Protein AF-A0A969VY84-F1 (afdb_monomer)

Mean predicted aligned error: 4.25 Å

Structure (mmCIF, N/CA/C/O backbone):
data_AF-A0A969VY84-F1
#
_entry.id   AF-A0A969VY84-F1
#
loop_
_atom_site.group_PDB
_atom_site.id
_atom_site.type_symbol
_atom_site.label_atom_id
_atom_site.label_alt_id
_atom_site.label_comp_id
_atom_site.label_asym_id
_atom_site.label_entity_id
_atom_site.label_seq_id
_atom_site.pdbx_PDB_ins_code
_atom_site.Cartn_x
_atom_site.Cartn_y
_atom_site.Cartn_z
_atom_site.occupancy
_atom_site.B_iso_or_equiv
_atom_site.auth_seq_id
_atom_site.auth_comp_id
_atom_site.auth_asym_id
_atom_site.auth_atom_id
_atom_site.pdbx_PDB_model_num
ATOM 1 N N . VAL A 1 1 ? 2.461 -1.387 -8.994 1.00 87.69 1 VAL A N 1
ATOM 2 C CA . VAL A 1 1 ? 1.710 -2.667 -8.906 1.00 87.69 1 VAL A CA 1
ATOM 3 C C . VAL A 1 1 ? 2.002 -3.315 -7.568 1.00 87.69 1 VAL A C 1
ATOM 5 O O . VAL A 1 1 ? 3.091 -3.094 -7.048 1.00 87.69 1 VAL A O 1
ATOM 8 N N . ILE A 1 2 ? 1.058 -4.067 -7.016 1.00 85.94 2 ILE A N 1
ATOM 9 C CA . ILE A 1 2 ? 1.175 -4.748 -5.722 1.00 85.94 2 ILE A CA 1
ATOM 10 C C . ILE A 1 2 ? 0.734 -6.205 -5.867 1.00 85.94 2 ILE A C 1
ATOM 12 O O . ILE A 1 2 ? -0.109 -6.522 -6.707 1.00 85.94 2 ILE A O 1
ATOM 16 N N . VAL A 1 3 ? 1.309 -7.094 -5.064 1.00 83.56 3 VAL A N 1
ATOM 17 C CA . VAL A 1 3 ? 0.823 -8.470 -4.915 1.00 83.56 3 VAL A CA 1
ATOM 18 C C . VAL A 1 3 ? -0.030 -8.526 -3.652 1.00 83.56 3 VAL A C 1
ATOM 20 O O . VAL A 1 3 ? 0.311 -7.888 -2.664 1.00 83.56 3 VAL A O 1
ATOM 23 N N . ALA A 1 4 ? -1.131 -9.280 -3.631 1.00 79.06 4 ALA A N 1
ATOM 24 C CA . ALA A 1 4 ? -2.038 -9.292 -2.470 1.00 79.06 4 ALA A CA 1
ATOM 25 C C . ALA A 1 4 ? -1.342 -9.598 -1.120 1.00 79.06 4 ALA A C 1
ATOM 27 O O . ALA A 1 4 ? -1.768 -9.098 -0.084 1.00 79.06 4 ALA A O 1
ATOM 28 N N . ASN A 1 5 ? -0.257 -10.379 -1.140 1.00 84.75 5 ASN A N 1
ATOM 29 C CA . ASN A 1 5 ? 0.541 -10.725 0.041 1.00 84.75 5 ASN A CA 1
ATOM 30 C C . ASN A 1 5 ? 1.418 -9.574 0.577 1.00 84.75 5 ASN A C 1
ATOM 32 O O . ASN A 1 5 ? 1.874 -9.643 1.715 1.00 84.75 5 ASN A O 1
ATOM 36 N N . ASP A 1 6 ? 1.647 -8.539 -0.230 1.00 90.62 6 ASP A N 1
ATOM 37 C CA . ASP A 1 6 ? 2.397 -7.331 0.131 1.00 90.62 6 ASP A CA 1
ATOM 38 C C . ASP A 1 6 ? 1.514 -6.294 0.867 1.00 90.62 6 ASP A C 1
ATOM 40 O O . ASP A 1 6 ? 1.969 -5.190 1.168 1.00 90.62 6 ASP A O 1
ATOM 44 N N . ILE A 1 7 ? 0.251 -6.631 1.162 1.00 92.56 7 ILE A N 1
ATOM 45 C CA . ILE A 1 7 ? -0.672 -5.819 1.966 1.00 92.56 7 ILE A CA 1
ATOM 46 C C . ILE A 1 7 ? -0.805 -6.456 3.346 1.00 92.56 7 ILE A C 1
ATOM 48 O O . ILE A 1 7 ? -1.250 -7.599 3.475 1.00 92.56 7 ILE A O 1
ATOM 52 N N . LYS A 1 8 ? -0.474 -5.707 4.398 1.00 93.75 8 LYS A N 1
ATOM 53 C CA . LYS A 1 8 ? -0.563 -6.190 5.776 1.00 93.75 8 LYS A CA 1
ATOM 54 C C . LYS A 1 8 ? -1.159 -5.138 6.695 1.00 93.75 8 LYS A C 1
ATOM 56 O O . LYS A 1 8 ? -0.596 -4.067 6.877 1.00 93.75 8 LYS A O 1
ATOM 61 N N . PHE A 1 9 ? -2.284 -5.483 7.312 1.00 95.62 9 PHE A N 1
ATOM 62 C CA . PHE A 1 9 ? -2.845 -4.720 8.420 1.00 95.62 9 PHE A CA 1
ATOM 63 C C . PHE A 1 9 ? -2.359 -5.316 9.745 1.00 95.62 9 PHE A C 1
ATOM 65 O O . PHE A 1 9 ? -2.427 -6.531 9.947 1.00 95.62 9 PHE A O 1
ATOM 72 N N . LEU A 1 10 ? -1.853 -4.463 10.631 1.00 96.50 10 LEU A N 1
ATOM 73 C CA . LEU A 1 10 ? -1.313 -4.787 11.946 1.00 96.50 10 LEU A CA 1
ATOM 74 C C . LEU A 1 10 ? -2.196 -4.126 13.019 1.00 96.50 10 LEU A C 1
ATOM 76 O O . LEU A 1 10 ? -1.921 -2.994 13.415 1.00 96.50 10 LEU A O 1
ATOM 80 N N . PRO A 1 11 ? -3.244 -4.808 13.526 1.00 95.31 11 PRO A N 1
ATOM 81 C CA . PRO A 1 11 ? -4.209 -4.195 14.443 1.00 95.31 11 PRO A CA 1
ATOM 82 C C . PRO A 1 11 ? -3.587 -3.726 15.761 1.00 95.31 11 PRO A C 1
ATOM 84 O O . PRO A 1 11 ? -3.983 -2.698 16.295 1.00 95.31 11 PRO A O 1
ATOM 87 N N . LYS A 1 12 ? -2.581 -4.456 16.267 1.00 96.75 12 LYS A N 1
ATOM 88 C CA . LYS A 1 12 ? -1.896 -4.123 17.527 1.00 96.75 12 LYS A CA 1
ATOM 89 C C . LYS A 1 12 ? -1.187 -2.770 17.474 1.00 96.75 12 LYS A C 1
ATOM 91 O O . LYS A 1 12 ? -1.179 -2.059 18.466 1.00 96.75 12 LYS A O 1
ATOM 96 N N . THR A 1 13 ? -0.603 -2.430 16.327 1.00 97.44 13 THR A N 1
ATOM 97 C CA . THR A 1 13 ? 0.101 -1.159 16.112 1.00 97.44 13 THR A CA 1
ATOM 98 C C . THR A 1 13 ? -0.735 -0.161 15.315 1.00 97.44 13 THR A C 1
ATOM 100 O O . THR A 1 13 ? -0.229 0.902 14.994 1.00 97.44 13 THR A O 1
ATOM 103 N N . LYS A 1 14 ? -1.980 -0.509 14.950 1.00 97.56 14 LYS A N 1
ATOM 104 C CA . LYS A 1 14 ? -2.871 0.287 14.089 1.00 97.56 14 LYS A CA 1
ATOM 105 C C . LYS A 1 14 ? -2.224 0.742 12.768 1.00 97.56 14 LYS A C 1
ATOM 107 O O . LYS A 1 14 ? -2.514 1.825 12.276 1.00 97.56 14 LYS A O 1
ATOM 112 N N . LYS A 1 15 ? -1.372 -0.103 12.171 1.00 98.00 15 LYS A N 1
ATOM 113 C CA . LYS A 1 15 ? -0.684 0.205 10.903 1.00 98.00 15 LYS A CA 1
ATOM 114 C C . LYS A 1 15 ? -1.233 -0.616 9.749 1.00 98.00 15 LYS A C 1
ATOM 116 O O . LYS A 1 15 ? -1.379 -1.834 9.873 1.00 98.00 15 LYS A O 1
ATOM 121 N N . LEU A 1 16 ? -1.459 0.013 8.605 1.00 97.75 16 LEU A N 1
ATOM 122 C CA . LEU A 1 16 ? -1.603 -0.677 7.326 1.00 97.75 16 LEU A CA 1
ATOM 123 C C . LEU A 1 16 ? -0.350 -0.431 6.491 1.00 97.75 16 LEU A C 1
ATOM 125 O O . LEU A 1 16 ? 0.006 0.709 6.236 1.00 97.75 16 LEU A O 1
ATOM 129 N N . ILE A 1 17 ? 0.273 -1.504 6.019 1.00 97.38 17 ILE A N 1
ATOM 130 C CA . ILE A 1 17 ? 1.463 -1.458 5.173 1.00 97.38 17 ILE A CA 1
ATOM 131 C C . ILE A 1 17 ? 1.097 -2.049 3.815 1.00 97.38 17 ILE A C 1
ATOM 133 O O . ILE A 1 17 ? 0.599 -3.175 3.740 1.00 97.38 17 ILE A O 1
ATOM 137 N N . CYS A 1 18 ? 1.351 -1.303 2.746 1.00 96.38 18 CYS A N 1
ATOM 138 C CA . CYS A 1 18 ? 1.204 -1.754 1.368 1.00 96.38 18 CYS A CA 1
ATOM 139 C C . CYS A 1 18 ? 2.551 -1.617 0.657 1.00 96.38 18 CYS A C 1
ATOM 141 O O . CYS A 1 18 ? 3.066 -0.508 0.527 1.00 96.38 18 CYS A O 1
ATOM 143 N N . VAL A 1 19 ? 3.119 -2.724 0.179 1.00 95.94 19 VAL A N 1
ATOM 144 C CA . VAL A 1 19 ? 4.400 -2.700 -0.534 1.00 95.94 19 VAL A CA 1
ATOM 145 C C . VAL A 1 19 ? 4.193 -2.801 -2.042 1.00 95.94 19 VAL A C 1
ATOM 147 O O . VAL A 1 19 ? 3.605 -3.747 -2.558 1.00 95.94 19 VAL A O 1
ATOM 150 N N . PHE A 1 20 ? 4.714 -1.827 -2.775 1.00 95.19 20 PHE A N 1
ATOM 151 C CA . PHE A 1 20 ? 4.548 -1.689 -4.213 1.00 95.19 20 PHE A CA 1
ATOM 152 C C . PHE A 1 20 ? 5.848 -1.965 -4.949 1.00 95.19 20 PHE A C 1
ATOM 154 O O . PHE A 1 20 ? 6.931 -1.608 -4.504 1.00 95.19 20 PHE A O 1
ATOM 161 N N . ASN A 1 21 ? 5.712 -2.491 -6.161 1.00 94.62 21 ASN A N 1
ATOM 162 C CA . ASN A 1 21 ? 6.691 -2.306 -7.223 1.00 94.62 21 ASN A CA 1
ATOM 163 C C . ASN A 1 21 ? 6.302 -1.019 -7.967 1.00 94.62 21 ASN A C 1
ATOM 165 O O . ASN A 1 21 ? 5.506 -1.059 -8.927 1.00 94.62 21 ASN A O 1
ATOM 169 N N . ARG A 1 22 ? 6.770 0.128 -7.463 1.00 95.06 22 ARG A N 1
ATOM 170 C CA . ARG A 1 22 ? 6.473 1.463 -7.995 1.00 95.06 22 ARG A CA 1
ATOM 171 C C . ARG A 1 22 ? 7.232 1.666 -9.297 1.00 95.06 22 ARG A C 1
ATOM 173 O O . ARG A 1 22 ? 8.387 1.279 -9.416 1.00 95.06 22 ARG A O 1
ATOM 180 N N . PHE A 1 23 ? 6.552 2.210 -10.299 1.00 94.62 23 PHE A N 1
ATOM 181 C CA . PHE A 1 23 ? 7.197 2.620 -11.541 1.00 94.62 23 PHE A CA 1
ATOM 182 C C . PHE A 1 23 ? 7.790 4.015 -11.350 1.00 94.62 23 PHE A C 1
ATOM 184 O O . PHE A 1 23 ? 7.104 4.888 -10.818 1.00 94.62 23 PHE A O 1
ATOM 191 N N . MET A 1 24 ? 9.037 4.207 -11.772 1.00 94.75 24 MET A N 1
ATOM 192 C CA . MET A 1 24 ? 9.742 5.482 -11.638 1.00 94.75 24 MET A CA 1
ATOM 193 C C . MET A 1 24 ? 9.410 6.397 -12.822 1.00 94.75 24 MET A C 1
ATOM 195 O O . MET A 1 24 ? 10.189 6.508 -13.772 1.00 94.75 24 MET A O 1
ATOM 199 N N . TRP A 1 25 ? 8.228 7.018 -12.789 1.00 92.38 25 TRP A N 1
ATOM 200 C CA . TRP A 1 25 ? 7.800 7.991 -13.804 1.00 92.38 25 TRP A CA 1
ATOM 201 C C . TRP A 1 25 ? 8.792 9.147 -13.916 1.00 92.38 25 TRP A C 1
ATOM 203 O O . TRP A 1 25 ? 9.181 9.523 -15.017 1.00 92.38 25 TRP A O 1
ATOM 213 N N . GLU A 1 26 ? 9.316 9.583 -12.774 1.00 92.12 26 GLU A N 1
ATOM 214 C CA . GLU A 1 26 ? 10.308 10.643 -12.651 1.00 92.12 26 GLU A CA 1
ATOM 215 C C . GLU A 1 26 ? 11.650 10.345 -13.347 1.00 92.12 26 GLU A C 1
ATOM 217 O O . GLU A 1 26 ? 12.407 11.271 -13.629 1.00 92.12 26 GLU A O 1
ATOM 222 N N . ASP A 1 27 ? 11.983 9.074 -13.614 1.00 91.94 27 ASP A N 1
ATOM 223 C CA . ASP A 1 27 ? 13.162 8.699 -14.416 1.00 91.94 27 ASP A CA 1
ATOM 224 C C . ASP A 1 27 ? 12.782 8.470 -15.885 1.00 91.94 27 ASP A C 1
ATOM 2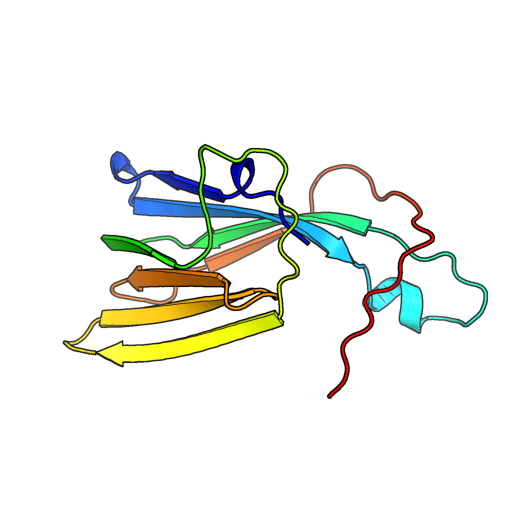26 O O . ASP A 1 27 ? 13.515 8.878 -16.785 1.00 91.94 27 ASP A O 1
ATOM 230 N N . ALA A 1 28 ? 11.619 7.861 -16.135 1.00 90.94 28 ALA A N 1
ATOM 231 C CA . ALA A 1 28 ? 11.133 7.561 -17.482 1.00 90.94 28 ALA A CA 1
ATOM 232 C C . ALA A 1 28 ? 10.805 8.821 -18.304 1.00 90.94 28 ALA A C 1
ATOM 234 O O . ALA A 1 28 ? 10.955 8.818 -19.524 1.00 90.94 28 ALA A O 1
ATOM 235 N N . GLU A 1 29 ? 10.370 9.900 -17.656 1.00 90.06 29 GLU A N 1
ATOM 236 C CA . GLU A 1 29 ? 10.005 11.162 -18.315 1.00 90.06 29 GLU A CA 1
ATOM 237 C C . GLU A 1 29 ? 11.216 12.055 -18.629 1.00 90.06 29 GLU A C 1
ATOM 239 O O . GLU A 1 29 ? 11.096 13.006 -19.396 1.00 90.06 29 GLU A O 1
ATOM 244 N N . LYS A 1 30 ? 12.413 11.720 -18.123 1.00 88.75 30 LYS A N 1
ATOM 245 C CA . LYS A 1 30 ? 13.648 12.490 -18.369 1.00 88.75 30 LYS A CA 1
ATOM 246 C C . LYS A 1 30 ? 14.246 12.302 -19.766 1.00 88.75 30 LYS A C 1
ATOM 248 O O . LYS A 1 30 ? 15.200 12.996 -20.107 1.00 88.75 30 LYS A O 1
ATOM 253 N N . GLY A 1 31 ? 13.757 11.360 -20.570 1.00 84.19 31 GLY A N 1
ATOM 254 C CA . GLY A 1 31 ? 14.227 11.202 -21.944 1.00 84.19 31 GLY A CA 1
ATOM 255 C C . GLY A 1 31 ? 13.823 9.886 -22.597 1.00 84.19 31 GLY A C 1
ATOM 256 O O . GLY A 1 31 ? 13.705 8.853 -21.947 1.00 84.19 31 GLY A O 1
ATOM 257 N N . ILE A 1 32 ? 13.676 9.923 -23.920 1.00 76.31 32 ILE A N 1
ATOM 258 C CA . ILE A 1 32 ? 13.095 8.839 -24.731 1.00 76.31 32 ILE A CA 1
ATOM 259 C C . ILE A 1 32 ? 13.986 7.581 -24.752 1.00 76.31 32 ILE A C 1
ATOM 261 O O . ILE A 1 32 ? 13.487 6.468 -24.876 1.00 76.31 32 ILE A O 1
ATOM 265 N N . PHE A 1 33 ? 15.302 7.738 -24.570 1.00 81.50 33 PHE A N 1
ATOM 266 C CA . PHE A 1 33 ? 16.268 6.630 -24.542 1.00 81.50 33 PHE A CA 1
ATOM 267 C C . PHE A 1 33 ? 16.478 6.020 -23.146 1.00 81.50 33 PHE A C 1
ATOM 269 O O . PHE A 1 33 ? 17.305 5.121 -22.978 1.00 81.50 33 PHE A O 1
ATOM 276 N N . ARG A 1 34 ? 15.771 6.505 -22.117 1.00 86.12 34 ARG A N 1
ATOM 277 C CA . ARG A 1 34 ? 15.875 5.953 -20.762 1.00 86.12 34 ARG A CA 1
ATOM 278 C C . ARG A 1 34 ? 15.142 4.620 -20.695 1.00 86.12 34 ARG A C 1
ATOM 280 O O . ARG A 1 34 ? 13.979 4.500 -21.069 1.00 86.12 34 ARG A O 1
ATOM 287 N N . LYS A 1 35 ? 15.819 3.609 -20.155 1.00 91.06 35 LYS A N 1
ATOM 288 C CA . LYS A 1 35 ? 15.168 2.349 -19.806 1.00 91.06 35 LYS A CA 1
ATOM 289 C C . LYS A 1 35 ? 14.244 2.567 -18.612 1.00 91.06 35 LYS A C 1
ATOM 291 O O . LYS A 1 35 ? 14.640 3.189 -17.629 1.00 91.06 35 LYS A O 1
ATOM 296 N N . ASN A 1 36 ? 13.033 2.020 -18.686 1.00 94.81 36 ASN A N 1
ATOM 297 C CA . ASN A 1 36 ? 12.078 2.117 -17.591 1.00 94.81 36 ASN A CA 1
ATOM 298 C C . ASN A 1 36 ? 12.579 1.355 -16.362 1.00 94.81 36 ASN A C 1
ATOM 300 O O . ASN A 1 36 ? 13.139 0.262 -16.486 1.00 94.81 36 ASN A O 1
ATOM 304 N N . LYS A 1 37 ? 12.301 1.894 -15.174 1.00 95.94 37 LYS A N 1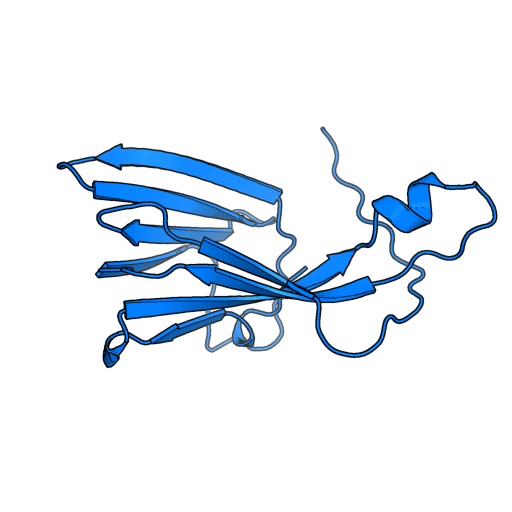
ATOM 305 C CA . LYS A 1 37 ? 12.705 1.292 -13.904 1.00 95.94 37 LYS A CA 1
ATOM 306 C C . LYS A 1 37 ? 11.549 1.159 -12.931 1.00 95.94 37 LYS A C 1
ATOM 308 O O . LYS A 1 37 ? 10.548 1.879 -12.995 1.00 95.94 37 LYS A O 1
ATOM 313 N N . ARG A 1 38 ? 11.718 0.226 -12.002 1.00 96.25 38 ARG A N 1
ATOM 314 C CA . ARG A 1 38 ? 10.890 0.090 -10.811 1.00 96.25 38 ARG A CA 1
ATOM 315 C C . ARG A 1 38 ? 11.751 0.091 -9.559 1.00 96.25 38 ARG A C 1
ATOM 317 O O . ARG A 1 38 ? 12.934 -0.242 -9.609 1.00 96.25 38 ARG A O 1
ATOM 324 N N . ILE A 1 39 ? 11.121 0.454 -8.453 1.00 97.50 39 ILE A N 1
ATOM 325 C CA . ILE A 1 39 ? 11.676 0.402 -7.104 1.00 97.50 39 ILE A CA 1
ATOM 326 C C . ILE A 1 39 ? 10.629 -0.197 -6.160 1.00 97.50 39 ILE A C 1
ATOM 328 O O . ILE A 1 39 ? 9.427 -0.161 -6.455 1.00 97.50 39 ILE A O 1
ATOM 332 N N . ARG A 1 40 ? 11.072 -0.818 -5.061 1.00 96.94 40 ARG A N 1
ATOM 333 C CA . ARG A 1 40 ? 10.155 -1.235 -3.998 1.00 96.94 40 ARG A CA 1
ATOM 334 C C . ARG A 1 40 ? 9.825 -0.004 -3.162 1.00 96.94 40 ARG A C 1
ATOM 336 O O . ARG A 1 40 ? 10.735 0.713 -2.768 1.00 96.94 40 ARG A O 1
ATOM 343 N N . SER A 1 41 ? 8.546 0.212 -2.887 1.00 97.44 41 SER A N 1
ATOM 344 C CA . SER A 1 41 ? 8.090 1.335 -2.062 1.00 97.44 41 SER A CA 1
ATOM 345 C C . SER A 1 41 ? 7.062 0.857 -1.051 1.00 97.44 41 SER A C 1
ATOM 347 O O . SER A 1 41 ? 6.199 0.053 -1.403 1.00 97.44 41 SER A O 1
ATOM 349 N N . ALA A 1 42 ? 7.119 1.335 0.185 1.00 97.50 42 ALA A N 1
ATOM 350 C CA . ALA A 1 42 ? 6.119 1.057 1.209 1.00 97.50 42 ALA A CA 1
ATOM 351 C C . ALA A 1 42 ? 5.240 2.292 1.414 1.00 97.50 42 ALA A C 1
ATOM 353 O O . ALA A 1 42 ? 5.751 3.333 1.805 1.00 97.50 42 ALA A O 1
ATOM 354 N N . LEU A 1 43 ? 3.934 2.163 1.160 1.00 97.56 43 LEU A N 1
ATOM 355 C CA . LEU A 1 43 ? 2.933 3.111 1.654 1.00 97.56 43 LEU A CA 1
ATOM 356 C C . LEU A 1 43 ? 2.443 2.595 3.001 1.00 97.56 43 LEU A C 1
ATOM 358 O O . LEU A 1 43 ? 1.890 1.489 3.078 1.00 97.56 43 LEU A O 1
ATOM 362 N N . VAL A 1 44 ? 2.648 3.381 4.044 1.00 98.12 44 VAL A N 1
ATOM 363 C CA . VAL A 1 44 ? 2.209 3.064 5.398 1.00 98.12 44 VAL A CA 1
ATOM 364 C C . VAL A 1 44 ? 1.134 4.059 5.791 1.00 98.12 44 VAL A C 1
ATOM 366 O O . VAL A 1 44 ? 1.307 5.251 5.580 1.00 98.12 44 VAL A O 1
ATOM 369 N N . PHE A 1 45 ? 0.029 3.559 6.334 1.00 98.31 45 PHE A N 1
ATOM 370 C CA . PHE A 1 45 ? -0.966 4.366 7.030 1.00 98.31 45 PHE A CA 1
ATOM 371 C C . PHE A 1 45 ? -0.898 4.043 8.516 1.00 98.31 45 PHE A C 1
ATOM 373 O O . PHE A 1 45 ? -0.948 2.864 8.896 1.00 98.31 45 PHE A O 1
ATOM 380 N N . ASP A 1 46 ? -0.814 5.087 9.324 1.00 98.00 46 ASP A N 1
ATOM 381 C CA . ASP A 1 46 ? -0.853 5.040 10.778 1.00 98.00 46 ASP A CA 1
ATOM 382 C C . ASP A 1 46 ? -2.273 5.323 11.294 1.00 98.00 46 ASP A C 1
ATOM 384 O O . ASP A 1 46 ? -3.173 5.695 10.539 1.00 98.00 46 ASP A O 1
ATOM 388 N N . ASN A 1 47 ? -2.511 5.036 12.577 1.00 96.88 47 ASN A N 1
ATOM 389 C CA . ASN A 1 47 ? -3.798 5.265 13.252 1.00 96.88 47 ASN A CA 1
ATOM 390 C C . ASN A 1 47 ? -5.023 4.640 12.545 1.00 96.88 47 ASN A C 1
ATOM 392 O O . ASN A 1 47 ? -6.161 5.103 12.659 1.00 96.88 47 ASN A O 1
ATOM 396 N N . VAL A 1 48 ? -4.808 3.508 11.867 1.00 98.00 48 VAL A N 1
ATOM 397 C CA . VAL A 1 48 ? -5.843 2.754 11.155 1.00 98.00 48 VAL A CA 1
ATOM 398 C C . VAL A 1 48 ? -6.680 1.940 12.137 1.00 98.00 48 VAL A C 1
ATOM 400 O O . VAL A 1 48 ? -6.197 1.003 12.780 1.00 98.00 48 VAL A O 1
ATOM 403 N N . SER A 1 49 ? -7.975 2.241 12.199 1.00 96.69 49 SER A N 1
ATOM 404 C CA . SER A 1 49 ? -8.936 1.536 13.051 1.00 96.69 49 SER A CA 1
ATOM 405 C C . SER A 1 49 ? -9.500 0.284 12.382 1.00 96.69 49 SER A C 1
ATOM 407 O O . SER A 1 49 ? -9.788 -0.711 13.053 1.00 96.69 49 SER A O 1
ATOM 409 N N . LYS A 1 50 ? -9.659 0.295 11.052 1.00 96.88 50 LYS A N 1
ATOM 410 C CA . LYS A 1 50 ? -10.252 -0.827 10.316 1.00 96.88 50 LYS A CA 1
ATOM 411 C C . LYS A 1 50 ? -9.783 -0.888 8.872 1.00 96.88 50 LYS A C 1
ATOM 413 O O . LYS A 1 50 ? -9.656 0.130 8.205 1.00 96.88 50 LYS A O 1
ATOM 418 N N . VAL A 1 51 ? -9.639 -2.108 8.358 1.00 96.81 51 VAL A N 1
ATOM 419 C CA . VAL A 1 51 ? -9.392 -2.365 6.936 1.00 96.81 51 VAL A CA 1
ATOM 420 C C . VAL A 1 51 ? -10.425 -3.357 6.412 1.00 96.81 51 VAL A C 1
ATOM 422 O O . VAL A 1 51 ? -10.688 -4.388 7.034 1.00 96.81 51 VAL A O 1
ATOM 425 N N . LYS A 1 52 ? -11.024 -3.053 5.263 1.00 95.56 52 LYS A N 1
ATOM 426 C CA . LYS A 1 52 ? -11.905 -3.951 4.507 1.00 95.56 52 LYS A CA 1
ATOM 427 C C . LYS A 1 52 ? -11.386 -4.078 3.083 1.00 95.56 52 LYS A C 1
ATOM 429 O O . LYS A 1 52 ? -10.855 -3.124 2.529 1.00 95.56 52 LYS A O 1
ATOM 434 N N . SER A 1 53 ? -11.581 -5.238 2.469 1.00 93.88 53 SER A N 1
ATOM 435 C CA . SER A 1 53 ? -11.213 -5.462 1.072 1.00 93.88 53 SER A CA 1
ATOM 436 C C . SER A 1 53 ? -12.399 -5.958 0.251 1.00 93.88 53 SER A C 1
ATOM 438 O O . SER A 1 53 ? -13.256 -6.688 0.745 1.00 93.88 53 SER A O 1
ATOM 440 N N . LYS A 1 54 ? -12.430 -5.564 -1.022 1.00 93.56 54 LYS A N 1
ATOM 441 C CA . LYS A 1 54 ? -13.309 -6.093 -2.070 1.00 93.56 54 LYS A CA 1
ATOM 442 C C . LYS A 1 54 ? -12.429 -6.507 -3.245 1.00 93.56 54 LYS A C 1
ATOM 444 O O . LYS A 1 54 ? -11.532 -5.763 -3.621 1.00 93.56 54 LYS A O 1
ATOM 449 N N . GLY A 1 55 ? -12.640 -7.698 -3.804 1.00 88.38 55 GLY A N 1
ATOM 450 C CA . GLY A 1 55 ? -11.872 -8.183 -4.963 1.00 88.38 55 GLY A CA 1
ATOM 451 C C . GLY A 1 55 ? -10.406 -8.561 -4.679 1.00 88.38 55 GLY A C 1
ATOM 452 O O . GLY A 1 55 ? -9.710 -9.039 -5.581 1.00 88.38 55 GLY A O 1
ATOM 453 N N . ILE A 1 56 ? -9.942 -8.413 -3.433 1.00 86.06 56 ILE A N 1
ATOM 454 C CA . ILE A 1 56 ? -8.600 -8.788 -2.974 1.00 86.06 56 ILE A CA 1
ATOM 455 C C . ILE A 1 56 ? -8.750 -9.995 -2.051 1.00 86.06 56 ILE A C 1
ATOM 457 O O . ILE A 1 56 ? -9.393 -9.909 -1.010 1.00 86.06 56 ILE A O 1
ATOM 461 N N . ASN A 1 57 ? -8.172 -11.132 -2.437 1.00 78.50 57 ASN A N 1
ATOM 462 C CA . ASN A 1 57 ? -8.143 -12.323 -1.595 1.00 78.50 57 ASN A CA 1
ATOM 463 C C . ASN A 1 57 ? -6.704 -12.554 -1.107 1.00 78.50 57 ASN A C 1
ATOM 465 O O . ASN A 1 57 ? -5.881 -12.999 -1.910 1.00 78.50 57 ASN A O 1
ATOM 469 N N . PRO A 1 58 ? -6.402 -12.328 0.185 1.00 68.44 58 PRO A N 1
ATOM 470 C CA . PRO A 1 58 ? -5.064 -12.545 0.742 1.00 68.44 58 PRO A CA 1
ATOM 471 C C . PRO A 1 58 ? -4.567 -13.992 0.608 1.00 68.44 58 PRO A C 1
ATOM 473 O O . PRO A 1 58 ? -3.367 -14.239 0.585 1.00 68.44 58 PRO A O 1
ATOM 476 N N . LYS A 1 59 ? -5.473 -14.974 0.479 1.00 73.38 59 LYS A N 1
ATOM 477 C CA . LYS A 1 59 ? -5.109 -16.385 0.262 1.00 73.38 59 LYS A CA 1
ATOM 478 C C . LYS A 1 59 ? -4.674 -16.665 -1.183 1.00 73.38 59 LYS A C 1
ATOM 480 O O . LYS A 1 59 ? -3.959 -17.635 -1.421 1.00 73.38 59 LYS A O 1
ATOM 485 N N . LYS A 1 60 ? -5.065 -15.827 -2.153 1.00 70.88 60 LYS A N 1
ATOM 486 C CA . LYS A 1 60 ? -4.641 -15.927 -3.562 1.00 70.88 60 LYS A CA 1
ATOM 487 C C . LYS A 1 60 ? -3.374 -15.099 -3.782 1.00 70.88 60 LYS A C 1
ATOM 489 O O . LYS A 1 60 ? -3.413 -13.997 -4.325 1.00 70.88 60 LYS A O 1
ATOM 494 N N . LYS A 1 61 ? -2.247 -15.673 -3.357 1.00 64.94 61 LYS A N 1
ATOM 495 C CA . LYS A 1 61 ? -0.933 -15.017 -3.235 1.00 64.94 61 LYS A CA 1
ATOM 496 C C . LYS A 1 61 ? -0.346 -14.437 -4.529 1.00 64.94 61 LYS A C 1
ATOM 498 O O . LYS A 1 61 ? 0.629 -13.708 -4.443 1.00 64.94 61 LYS A O 1
ATOM 503 N N . THR A 1 62 ? -0.897 -14.744 -5.703 1.00 69.06 62 THR A N 1
ATOM 504 C CA . THR A 1 62 ? -0.308 -14.380 -7.004 1.00 69.06 62 THR A CA 1
ATOM 505 C C . THR A 1 62 ? -1.094 -13.328 -7.784 1.00 69.06 62 THR A C 1
ATOM 507 O O . THR A 1 62 ? -0.650 -12.923 -8.856 1.00 69.06 62 THR A O 1
ATOM 510 N N . LYS A 1 63 ? -2.247 -12.850 -7.283 1.00 78.81 63 LYS A N 1
ATOM 511 C CA . LYS A 1 63 ? -3.001 -11.802 -7.989 1.00 78.81 63 LYS A CA 1
ATOM 512 C C . LYS A 1 63 ? -2.204 -10.494 -7.961 1.00 78.81 63 LYS A C 1
ATOM 514 O O . LYS A 1 63 ? -1.967 -9.933 -6.890 1.00 78.81 63 LYS A O 1
ATOM 519 N N . ILE A 1 64 ? -1.827 -10.022 -9.147 1.00 84.25 64 ILE A N 1
ATOM 520 C CA . ILE A 1 64 ? -1.245 -8.697 -9.363 1.00 84.25 64 ILE A CA 1
ATOM 521 C C . ILE A 1 64 ? -2.387 -7.681 -9.367 1.00 84.25 64 ILE A C 1
ATOM 523 O O . ILE A 1 64 ? -3.394 -7.869 -10.048 1.00 84.25 64 ILE A O 1
ATOM 527 N N . LEU A 1 65 ? -2.228 -6.613 -8.595 1.00 87.94 65 LEU A N 1
ATOM 528 C CA . LEU A 1 65 ? -3.148 -5.487 -8.534 1.00 87.94 65 LEU A CA 1
ATOM 529 C C . LEU A 1 65 ? -2.420 -4.241 -9.045 1.00 87.94 65 LEU A C 1
ATOM 531 O O . LEU A 1 65 ? -1.347 -3.869 -8.548 1.00 87.94 65 LEU A O 1
ATOM 535 N N . GLU A 1 66 ? -2.986 -3.581 -10.048 1.00 90.25 66 GLU A N 1
ATOM 536 C CA . GLU A 1 66 ? -2.477 -2.290 -10.507 1.00 90.25 66 GLU A CA 1
ATOM 537 C C . GLU A 1 66 ? -3.142 -1.197 -9.693 1.00 90.25 66 GLU A C 1
ATOM 539 O O . GLU A 1 66 ? -4.358 -1.173 -9.579 1.00 90.25 66 GLU A O 1
ATOM 544 N N . PHE A 1 67 ? -2.347 -0.330 -9.079 1.00 92.50 67 PHE A N 1
ATOM 545 C CA . PHE A 1 67 ? -2.854 0.726 -8.217 1.00 92.50 67 PHE A CA 1
ATOM 546 C C . PHE A 1 67 ? -3.219 1.938 -9.065 1.00 92.50 67 PHE A C 1
ATOM 548 O O . PHE A 1 67 ? -2.380 2.400 -9.837 1.00 92.50 67 PHE A O 1
ATOM 555 N N . LEU A 1 68 ? -4.460 2.402 -8.945 1.00 92.31 68 LEU A N 1
ATOM 556 C CA . LEU A 1 68 ?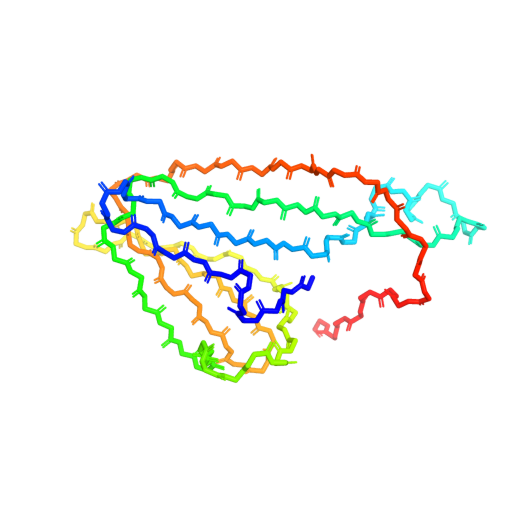 -5.035 3.402 -9.841 1.00 92.31 68 LEU A CA 1
ATOM 557 C C . LEU A 1 68 ? -5.253 4.742 -9.148 1.00 92.31 68 LEU A C 1
ATOM 559 O O . LEU A 1 68 ? -4.940 5.780 -9.720 1.00 92.31 68 LEU A O 1
ATOM 563 N N . ALA A 1 69 ? -5.815 4.732 -7.938 1.00 94.06 69 ALA A N 1
ATOM 564 C CA . ALA A 1 69 ? -6.202 5.964 -7.264 1.00 94.06 69 ALA A CA 1
ATOM 565 C C . ALA A 1 69 ? -6.332 5.793 -5.749 1.00 94.06 69 ALA A C 1
ATOM 567 O O . ALA A 1 69 ? -6.606 4.701 -5.245 1.00 94.06 69 ALA A O 1
ATOM 568 N N . ILE A 1 70 ? -6.224 6.921 -5.051 1.00 96.50 70 ILE A N 1
ATOM 569 C CA . ILE A 1 70 ? -6.667 7.090 -3.669 1.00 96.50 70 ILE A CA 1
ATOM 570 C C . ILE A 1 70 ? -7.871 8.024 -3.704 1.00 96.50 70 ILE A C 1
ATOM 572 O O . ILE A 1 70 ? -7.812 9.085 -4.322 1.00 96.50 70 ILE A O 1
ATOM 576 N N . LYS A 1 71 ? -8.968 7.630 -3.062 1.00 97.44 71 LYS A N 1
ATOM 577 C CA . LYS A 1 71 ? -10.118 8.508 -2.820 1.00 97.44 71 LYS A CA 1
ATOM 578 C C . LYS A 1 71 ? -10.416 8.545 -1.337 1.00 97.44 71 LYS A C 1
ATOM 580 O O . LYS A 1 71 ? -10.354 7.508 -0.688 1.00 97.44 71 LYS A O 1
ATOM 585 N N . THR A 1 72 ? -10.773 9.708 -0.823 1.00 97.38 72 THR A N 1
ATOM 586 C CA . THR A 1 72 ? -11.094 9.897 0.589 1.00 97.38 72 THR A CA 1
ATOM 587 C C . THR A 1 72 ? -12.489 10.484 0.728 1.00 97.38 72 THR A C 1
ATOM 589 O O . THR A 1 72 ? -12.936 11.268 -0.108 1.00 97.38 72 THR A O 1
ATOM 592 N N . GLU A 1 73 ? -13.194 10.073 1.773 1.00 97.44 73 GLU A N 1
ATOM 593 C CA . GLU A 1 73 ? -14.441 10.693 2.215 1.00 97.44 73 GLU A CA 1
ATOM 594 C C . GLU A 1 73 ? -14.462 10.729 3.744 1.00 97.44 73 GLU A C 1
ATOM 596 O O . GLU A 1 73 ? -13.891 9.852 4.393 1.00 97.44 73 GLU A O 1
ATOM 601 N N . ILE A 1 74 ? -15.108 11.740 4.320 1.00 97.56 74 ILE A N 1
ATOM 602 C CA . ILE A 1 74 ? -15.349 11.792 5.762 1.00 97.56 74 ILE A CA 1
ATOM 603 C C . ILE A 1 74 ? -16.712 11.157 6.026 1.00 97.56 74 ILE A C 1
ATOM 605 O O . ILE A 1 74 ? -17.706 11.523 5.396 1.00 97.56 74 ILE A O 1
ATOM 609 N N . LYS A 1 75 ? -16.762 10.205 6.955 1.00 95.31 75 LYS A N 1
ATOM 610 C CA . LYS A 1 75 ? -17.983 9.505 7.345 1.00 95.31 75 LYS A CA 1
ATOM 611 C C . LYS A 1 75 ? -17.945 9.155 8.828 1.00 95.31 75 LYS A C 1
ATOM 613 O O . LYS A 1 75 ? -17.019 8.491 9.283 1.00 95.31 75 LYS A O 1
ATOM 618 N N . ASP A 1 76 ? -18.975 9.568 9.563 1.00 94.62 76 ASP A N 1
ATOM 619 C CA . A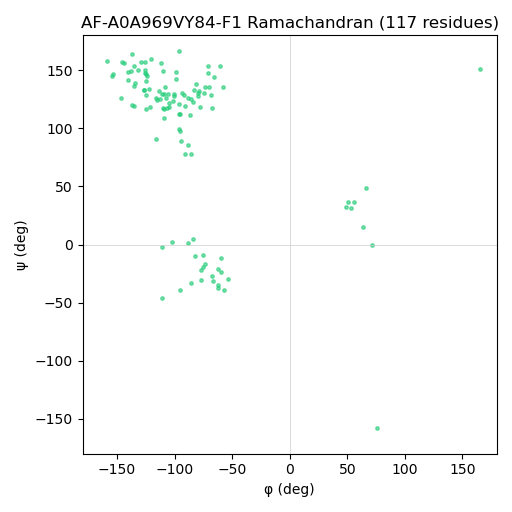SP A 1 76 ? -19.099 9.348 11.012 1.00 94.62 76 ASP A CA 1
ATOM 620 C C . ASP A 1 76 ? -17.898 9.902 11.813 1.00 94.62 76 ASP A C 1
ATOM 622 O O . ASP A 1 76 ? -17.456 9.274 12.768 1.00 94.62 76 ASP A O 1
ATOM 626 N N . ASN A 1 77 ? -17.337 11.048 11.401 1.00 94.88 77 ASN A N 1
ATOM 627 C CA . ASN A 1 77 ? -16.093 11.641 11.934 1.00 94.88 77 ASN A CA 1
ATOM 628 C C . ASN A 1 77 ? -14.808 10.813 11.715 1.00 94.88 77 ASN A C 1
ATOM 630 O O . ASN A 1 77 ? -13.782 11.114 12.314 1.00 94.88 77 ASN A O 1
ATOM 634 N N . TYR A 1 78 ? -14.833 9.809 10.834 1.00 96.94 78 TYR A N 1
ATOM 635 C CA . TYR A 1 78 ? -13.643 9.081 10.384 1.00 96.94 78 TYR A CA 1
ATOM 636 C C . TYR A 1 78 ? -13.344 9.366 8.911 1.00 96.94 78 TYR A C 1
ATOM 638 O O . TYR A 1 78 ? -14.250 9.647 8.124 1.00 96.94 78 TYR A O 1
ATOM 646 N N . PHE A 1 79 ? -12.088 9.198 8.509 1.00 98.12 79 PHE A N 1
ATOM 647 C CA . PHE A 1 79 ? -11.694 9.131 7.107 1.00 98.12 79 PHE A CA 1
ATOM 648 C C . PHE A 1 79 ? -11.871 7.712 6.571 1.00 98.12 79 PHE A C 1
ATOM 650 O O . PHE A 1 79 ? -11.262 6.768 7.072 1.00 98.12 79 PHE A O 1
ATOM 657 N N . ASP A 1 80 ? -12.663 7.578 5.512 1.00 98.06 80 ASP A N 1
ATOM 658 C CA . ASP A 1 80 ? -12.752 6.390 4.673 1.00 98.06 80 ASP A CA 1
ATOM 659 C C . ASP A 1 80 ? -11.842 6.586 3.450 1.00 98.06 80 ASP A C 1
ATOM 661 O O . ASP A 1 80 ? -12.189 7.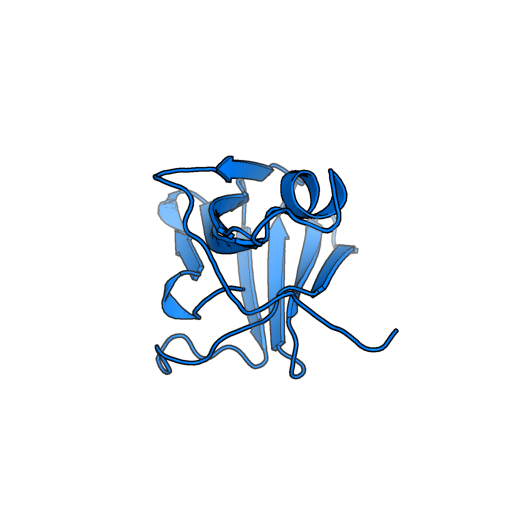250 2.471 1.00 98.06 80 ASP A O 1
ATOM 665 N N . ILE A 1 81 ? -10.646 6.003 3.512 1.00 98.38 81 ILE A N 1
ATOM 666 C CA . ILE A 1 81 ? -9.611 6.070 2.478 1.00 98.38 81 ILE A CA 1
ATOM 667 C C . ILE A 1 81 ? -9.721 4.817 1.604 1.00 98.38 81 ILE A C 1
ATOM 669 O O . ILE A 1 81 ? -9.464 3.691 2.034 1.00 98.38 81 ILE A O 1
ATOM 673 N N . ARG A 1 82 ? -10.116 4.993 0.347 1.00 97.94 82 ARG A N 1
ATOM 674 C CA . ARG A 1 82 ? -10.220 3.936 -0.662 1.00 97.94 82 ARG A CA 1
ATOM 675 C C . ARG A 1 82 ? -8.952 3.895 -1.501 1.00 97.94 82 ARG A C 1
ATOM 677 O O . ARG A 1 82 ? -8.715 4.790 -2.309 1.00 97.94 82 ARG A O 1
ATOM 684 N N . LEU A 1 83 ? -8.192 2.814 -1.365 1.00 96.94 83 LEU A N 1
ATOM 685 C CA . LEU A 1 83 ? -7.127 2.437 -2.289 1.00 96.94 83 LEU A CA 1
ATOM 686 C C . LEU A 1 83 ? -7.748 1.614 -3.421 1.00 96.94 83 LEU A C 1
ATOM 688 O O . LEU A 1 83 ? -8.247 0.507 -3.196 1.00 96.94 83 LEU A O 1
ATOM 692 N N . ILE A 1 84 ? -7.767 2.179 -4.624 1.00 95.38 84 ILE A N 1
ATOM 693 C CA . ILE A 1 84 ? -8.452 1.619 -5.788 1.00 95.38 84 ILE A CA 1
ATOM 694 C C . ILE A 1 84 ? -7.429 0.934 -6.686 1.00 95.38 84 ILE A C 1
ATOM 696 O O . ILE A 1 84 ? -6.415 1.525 -7.065 1.00 95.38 84 ILE A O 1
ATOM 700 N N . PHE A 1 85 ? -7.730 -0.306 -7.053 1.00 92.44 85 PHE A N 1
ATOM 701 C CA . PHE A 1 85 ? -6.924 -1.126 -7.939 1.00 92.44 85 PHE A CA 1
ATOM 702 C C . PHE A 1 85 ? -7.716 -1.543 -9.182 1.00 92.44 85 PHE A C 1
ATOM 704 O O . PHE A 1 85 ? -8.948 -1.568 -9.171 1.00 92.44 85 PHE A O 1
ATOM 711 N N . SER A 1 86 ? -7.009 -1.916 -10.247 1.00 89.56 86 SER A N 1
ATOM 712 C CA . SER A 1 86 ? -7.627 -2.467 -11.453 1.00 89.56 86 SER A CA 1
ATOM 713 C C . SER A 1 86 ? -8.402 -3.763 -11.172 1.00 89.56 86 SER A C 1
ATOM 715 O O . SER A 1 86 ? -8.137 -4.490 -10.208 1.00 89.56 86 SER A O 1
ATOM 717 N N . GLY A 1 87 ? -9.403 -4.043 -12.015 1.00 87.25 87 GLY A N 1
ATOM 718 C CA . GLY A 1 87 ? -10.287 -5.202 -11.859 1.00 87.25 87 GLY A CA 1
ATOM 719 C C . GLY A 1 87 ? -11.168 -5.118 -10.608 1.00 87.25 87 GLY A C 1
ATOM 720 O O . GLY A 1 87 ? -11.188 -6.063 -9.812 1.00 87.25 87 GLY A O 1
ATOM 721 N N . ASP A 1 88 ? -11.823 -3.967 -10.410 1.00 89.00 88 ASP A N 1
ATOM 722 C CA . ASP A 1 88 ? -12.810 -3.674 -9.353 1.00 89.00 88 ASP A CA 1
ATOM 723 C C . ASP A 1 88 ? -12.375 -4.055 -7.933 1.00 89.00 88 ASP A C 1
ATOM 725 O O . ASP A 1 88 ? -13.177 -4.452 -7.078 1.00 89.00 88 ASP A O 1
ATOM 729 N N . SER A 1 89 ? -11.072 -3.955 -7.680 1.00 92.50 89 SER A N 1
ATOM 730 C CA . SER A 1 89 ? -10.467 -4.337 -6.413 1.00 92.50 89 SER A CA 1
ATOM 731 C C . SER A 1 89 ? -10.225 -3.086 -5.574 1.00 92.50 89 SER A C 1
ATOM 733 O O . SER A 1 89 ? -9.643 -2.114 -6.043 1.00 92.50 89 SER A O 1
ATOM 735 N N . ILE A 1 90 ? -10.702 -3.086 -4.332 1.00 95.69 90 ILE A N 1
ATOM 736 C CA . ILE A 1 90 ? -10.664 -1.915 -3.449 1.00 95.69 90 ILE A CA 1
ATOM 737 C C . ILE A 1 90 ? -10.211 -2.353 -2.060 1.00 95.69 90 ILE A C 1
ATOM 739 O O . ILE A 1 90 ? -10.706 -3.350 -1.527 1.00 95.69 90 ILE A O 1
ATOM 743 N N . LEU A 1 91 ? -9.314 -1.576 -1.456 1.00 96.25 91 LEU A N 1
ATOM 744 C CA . LEU A 1 91 ? -9.023 -1.630 -0.028 1.00 96.25 91 LEU A CA 1
ATOM 745 C C . LEU A 1 91 ? -9.583 -0.364 0.627 1.00 96.25 91 LEU A C 1
ATOM 747 O O . LEU A 1 91 ? -9.172 0.742 0.291 1.00 96.25 91 LEU A O 1
ATOM 751 N N . LEU A 1 92 ? -10.546 -0.528 1.527 1.00 97.62 92 LEU A N 1
ATOM 752 C CA . LEU A 1 92 ? -11.101 0.555 2.330 1.00 97.62 92 LEU A CA 1
ATOM 753 C C . LEU A 1 92 ? -10.388 0.575 3.681 1.00 97.62 92 LEU A C 1
ATOM 755 O O . LEU A 1 92 ? -10.433 -0.411 4.419 1.00 97.62 92 LEU A O 1
ATOM 759 N N . VAL A 1 93 ? -9.764 1.700 3.990 1.00 98.12 93 VAL A N 1
ATOM 760 C CA . VAL A 1 93 ? -9.018 1.966 5.216 1.00 98.12 93 VAL A CA 1
ATOM 761 C C . VAL A 1 93 ? -9.792 3.020 5.993 1.00 98.12 93 VAL A C 1
ATOM 763 O O . VAL A 1 93 ? -10.102 4.070 5.439 1.00 98.12 93 VAL A O 1
ATOM 766 N N . ARG A 1 94 ? -10.135 2.733 7.248 1.00 98.25 94 ARG A N 1
ATOM 767 C CA . ARG A 1 94 ? -10.769 3.697 8.149 1.00 98.25 94 ARG A CA 1
ATOM 768 C C . ARG A 1 94 ? -9.757 4.172 9.185 1.00 98.25 94 ARG A C 1
ATOM 770 O O . ARG A 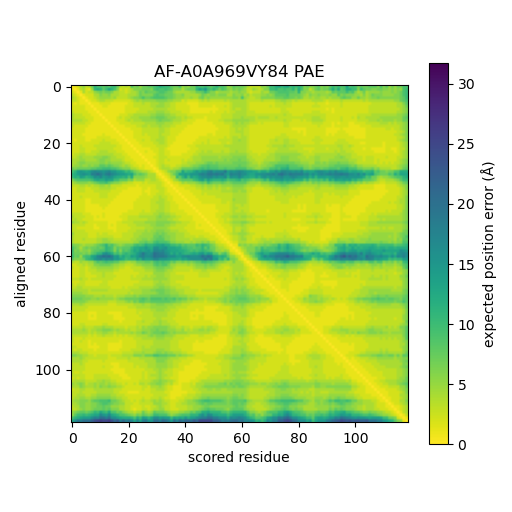1 94 ? -9.118 3.330 9.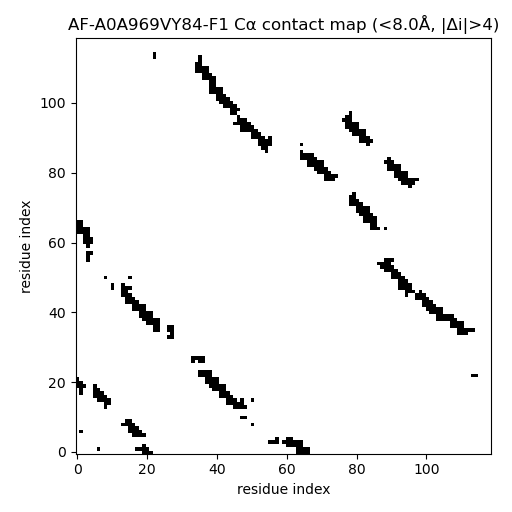821 1.00 98.25 94 ARG A O 1
ATOM 777 N N . ALA A 1 95 ? -9.639 5.484 9.356 1.00 97.62 95 ALA A N 1
ATOM 778 C CA . ALA A 1 95 ? -8.728 6.128 10.302 1.00 97.62 95 ALA A CA 1
ATOM 779 C C . ALA A 1 95 ? -9.345 7.420 10.870 1.00 97.62 95 ALA A C 1
ATOM 781 O O . ALA A 1 95 ? -10.267 7.975 10.273 1.00 97.62 95 ALA A O 1
ATOM 782 N N . GLU A 1 96 ? -8.886 7.860 12.041 1.00 93.88 96 GLU A N 1
ATOM 783 C CA . GLU A 1 96 ? -9.335 9.118 12.678 1.00 93.88 96 GLU A CA 1
ATOM 784 C C . GLU A 1 96 ? -8.690 10.343 12.021 1.00 93.88 96 GLU A C 1
ATOM 786 O O . GLU A 1 96 ? -9.311 11.393 11.897 1.00 93.88 96 GLU A O 1
ATOM 791 N N . GLU A 1 97 ? -7.479 10.166 11.507 1.00 96.31 97 GLU A N 1
ATOM 792 C CA . GLU A 1 97 ? -6.728 11.146 10.735 1.00 96.31 97 GLU A CA 1
ATOM 793 C C . GLU A 1 97 ? -6.062 10.467 9.534 1.00 96.31 97 GLU A C 1
ATOM 795 O O . GLU A 1 97 ? -5.954 9.239 9.475 1.00 96.31 97 GLU A O 1
ATOM 800 N N . ILE A 1 98 ? -5.622 11.261 8.559 1.00 96.69 98 ILE A N 1
ATOM 801 C CA . ILE A 1 98 ? -4.799 10.761 7.456 1.00 96.69 98 ILE A CA 1
ATOM 802 C C . ILE A 1 98 ? -3.333 10.980 7.831 1.00 96.69 98 ILE A C 1
ATOM 804 O O . ILE A 1 98 ? -2.757 12.012 7.496 1.00 96.69 98 ILE A O 1
ATOM 808 N N . ASP A 1 99 ? -2.744 9.996 8.505 1.00 97.56 99 ASP A N 1
ATOM 809 C CA . ASP A 1 99 ? -1.300 9.908 8.725 1.00 97.56 99 ASP A CA 1
ATOM 810 C C . ASP A 1 99 ? -0.722 8.805 7.831 1.00 97.56 99 ASP A C 1
ATOM 812 O O . ASP A 1 99 ? -1.134 7.639 7.902 1.00 97.56 99 ASP A O 1
ATOM 816 N N . SER A 1 100 ? 0.171 9.184 6.915 1.00 97.62 100 SER A N 1
ATOM 817 C CA . SER A 1 100 ? 0.759 8.239 5.972 1.00 97.62 100 SER A CA 1
ATOM 818 C C . SER A 1 100 ? 2.139 8.649 5.480 1.00 97.62 100 SER A C 1
ATOM 820 O O . SER A 1 100 ? 2.394 9.828 5.235 1.00 97.62 100 SER A O 1
ATOM 822 N N . SER A 1 101 ? 2.989 7.655 5.227 1.00 97.88 101 SER A N 1
ATOM 823 C CA . SER A 1 101 ? 4.305 7.828 4.615 1.00 97.88 101 SER A CA 1
ATOM 824 C C . SER A 1 101 ? 4.474 6.938 3.384 1.00 97.88 101 SER A C 1
ATOM 826 O O . SER A 1 101 ? 3.892 5.855 3.290 1.00 97.88 101 SER A O 1
ATOM 828 N N . LEU A 1 102 ? 5.277 7.402 2.424 1.00 97.12 102 LEU A N 1
ATOM 829 C CA . LEU A 1 102 ? 5.707 6.622 1.266 1.00 97.12 102 LEU A CA 1
ATOM 830 C C . LEU A 1 102 ? 7.232 6.619 1.210 1.00 97.12 102 LEU A C 1
ATOM 832 O O . LEU A 1 102 ? 7.841 7.664 0.995 1.00 97.12 102 LEU A O 1
ATOM 836 N N . GLU A 1 103 ? 7.834 5.443 1.354 1.00 97.69 103 GLU A N 1
ATOM 837 C CA . GLU A 1 103 ? 9.289 5.294 1.363 1.00 97.69 103 GLU A CA 1
ATOM 838 C C . GLU A 1 103 ? 9.750 4.289 0.314 1.00 97.69 103 GLU A C 1
ATOM 840 O O . GLU A 1 103 ? 9.262 3.158 0.255 1.00 97.69 103 GLU A O 1
ATOM 845 N N . ASP A 1 104 ? 10.710 4.704 -0.511 1.00 97.31 104 ASP A N 1
ATOM 846 C CA . ASP A 1 104 ? 11.412 3.835 -1.448 1.00 97.31 104 ASP A CA 1
ATOM 847 C C . ASP A 1 104 ? 12.524 3.069 -0.715 1.00 97.31 104 ASP A C 1
ATOM 849 O O . ASP A 1 104 ? 13.263 3.636 0.089 1.00 97.31 104 ASP A O 1
ATOM 853 N N . PHE A 1 105 ? 12.685 1.780 -1.011 1.00 96.50 105 PHE A N 1
ATOM 854 C CA . PHE A 1 105 ? 13.724 0.955 -0.404 1.00 96.50 105 PHE A CA 1
ATOM 855 C C . PHE A 1 105 ? 14.315 -0.066 -1.378 1.00 96.50 105 PHE A C 1
ATOM 857 O O . PHE A 1 105 ? 1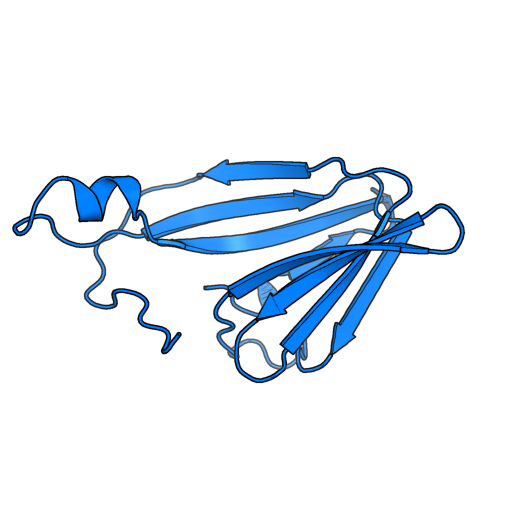3.695 -0.505 -2.351 1.00 96.50 105 PHE A O 1
ATOM 864 N N . GLY A 1 106 ? 15.545 -0.483 -1.082 1.00 95.44 106 GLY A N 1
ATOM 865 C CA . GLY A 1 106 ? 16.290 -1.433 -1.902 1.00 95.44 106 GLY A CA 1
ATOM 866 C C . GLY A 1 106 ? 16.862 -0.814 -3.179 1.00 95.44 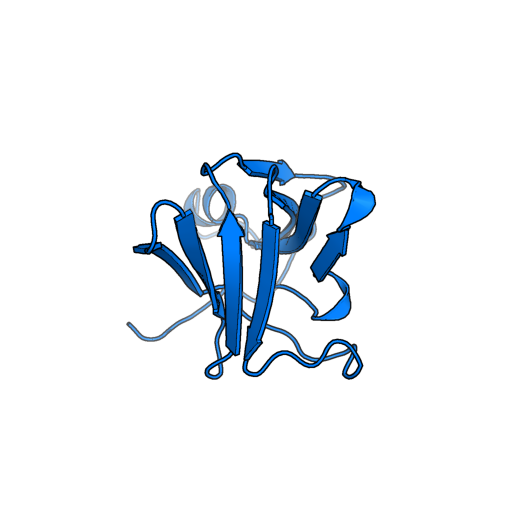106 GLY A C 1
ATOM 867 O O . GLY A 1 106 ? 17.108 0.387 -3.264 1.00 95.44 106 GLY A O 1
ATOM 868 N N . LYS A 1 107 ? 17.138 -1.668 -4.170 1.00 96.19 107 LYS A N 1
ATOM 869 C CA . LYS A 1 107 ? 17.724 -1.265 -5.456 1.00 96.19 107 LYS A CA 1
ATOM 870 C C . LYS A 1 107 ? 16.645 -1.126 -6.524 1.00 96.19 107 LYS A C 1
ATOM 872 O O . LYS A 1 107 ? 15.660 -1.863 -6.524 1.00 96.19 107 LYS A O 1
ATOM 877 N N . THR A 1 108 ? 16.870 -0.212 -7.462 1.00 96.69 108 THR A N 1
ATOM 878 C CA . THR A 1 108 ? 16.056 -0.118 -8.678 1.00 96.69 108 THR A CA 1
ATOM 879 C C . THR A 1 108 ? 16.349 -1.293 -9.613 1.00 96.69 108 THR A C 1
ATOM 881 O O . THR A 1 108 ? 17.444 -1.859 -9.588 1.00 96.69 108 THR A O 1
ATOM 884 N N . TRP A 1 109 ? 15.380 -1.660 -10.452 1.00 96.62 109 TRP A N 1
ATOM 885 C CA . TRP A 1 109 ? 15.576 -2.638 -11.524 1.00 96.62 109 TRP A CA 1
ATOM 886 C C . TRP A 1 109 ? 14.890 -2.200 -12.816 1.00 96.62 109 TRP A C 1
ATOM 888 O O . TRP A 1 109 ? 13.860 -1.522 -12.792 1.00 96.62 109 TRP A O 1
ATOM 898 N N . GLU A 1 110 ? 15.468 -2.592 -13.951 1.00 95.94 110 GLU A N 1
ATOM 899 C CA . GLU A 1 110 ? 14.912 -2.308 -15.275 1.00 95.94 110 GLU A CA 1
ATOM 900 C C . GLU A 1 110 ? 13.639 -3.129 -15.531 1.00 95.94 110 GLU A C 1
ATOM 902 O O . GLU A 1 110 ? 13.492 -4.266 -15.077 1.00 95.94 110 GLU A O 1
ATOM 907 N N . THR A 1 111 ? 12.698 -2.564 -16.283 1.00 93.50 111 THR A N 1
ATOM 908 C CA . THR A 1 111 ? 11.485 -3.267 -16.707 1.00 93.50 111 THR A CA 1
ATOM 909 C C . THR A 1 111 ? 11.113 -2.910 -18.142 1.00 93.50 111 THR A C 1
ATOM 911 O O . THR A 1 111 ? 11.195 -1.757 -18.546 1.00 93.50 111 THR A O 1
ATOM 914 N N . GLY A 1 112 ? 10.641 -3.886 -18.920 1.00 90.81 112 GLY A N 1
ATOM 915 C CA . GLY A 1 112 ? 10.012 -3.607 -20.218 1.00 90.81 112 GLY A CA 1
ATOM 916 C C . GLY A 1 112 ? 8.590 -3.043 -20.090 1.00 90.81 112 GLY A C 1
ATOM 917 O O . GLY A 1 112 ? 8.078 -2.423 -21.017 1.00 90.81 112 GLY A O 1
ATOM 918 N N . TYR A 1 113 ? 7.943 -3.225 -18.933 1.00 88.00 113 TYR A N 1
ATOM 919 C CA . TYR A 1 113 ? 6.520 -2.940 -18.747 1.00 88.00 113 TYR A CA 1
ATOM 920 C C . TYR A 1 113 ? 6.278 -1.544 -18.169 1.00 88.00 113 TYR A C 1
ATOM 922 O O . TYR A 1 113 ? 6.308 -1.336 -16.946 1.00 88.00 113 TYR A O 1
ATOM 930 N N . LYS A 1 114 ? 5.967 -0.601 -19.063 1.00 89.31 114 LYS A N 1
ATOM 931 C CA . LYS A 1 114 ? 5.413 0.714 -18.723 1.00 89.31 114 LYS A CA 1
ATOM 932 C C . LYS A 1 114 ? 3.904 0.591 -18.455 1.00 89.31 114 LYS A C 1
ATOM 934 O O . LYS A 1 114 ? 3.210 0.028 -19.303 1.00 89.31 114 LYS A O 1
ATOM 939 N N . PRO A 1 115 ? 3.382 1.083 -17.314 1.00 87.94 115 PRO A N 1
ATOM 940 C CA . PRO A 1 115 ? 1.944 1.076 -17.063 1.00 87.94 115 PRO A CA 1
ATOM 941 C C . PRO A 1 115 ? 1.196 1.834 -18.168 1.00 87.94 115 PRO A C 1
ATOM 943 O O . PRO A 1 115 ? 1.620 2.914 -18.581 1.00 87.94 115 PRO A O 1
ATOM 946 N N . ARG A 1 116 ? 0.096 1.257 -18.656 1.00 82.50 116 ARG A N 1
ATOM 947 C CA . ARG A 1 116 ? -0.803 1.874 -19.639 1.00 82.50 116 ARG A CA 1
ATOM 948 C C . ARG A 1 116 ? -2.230 1.637 -19.171 1.00 82.50 116 ARG A C 1
ATOM 950 O O . ARG A 1 116 ? -2.661 0.493 -19.077 1.00 82.50 116 ARG A O 1
ATOM 957 N N . HIS A 1 117 ? -2.954 2.715 -18.912 1.00 72.12 117 HIS A N 1
ATOM 958 C CA . HIS A 1 117 ? -4.371 2.670 -18.578 1.00 72.12 117 HIS A CA 1
ATOM 959 C C . HIS A 1 117 ? -5.111 3.519 -19.608 1.00 72.12 117 HIS A C 1
ATOM 961 O O . HIS A 1 117 ? -4.638 4.600 -19.960 1.00 72.12 117 HIS A O 1
ATOM 967 N N . LYS A 1 118 ? -6.221 3.005 -20.146 1.00 60.62 118 LYS A N 1
ATOM 968 C CA . LYS A 1 118 ? -7.127 3.837 -20.944 1.00 60.62 118 LYS A CA 1
ATOM 969 C C . LYS A 1 118 ? -7.770 4.839 -19.980 1.00 60.62 118 LYS A C 1
ATOM 971 O O . LYS A 1 118 ? -8.223 4.415 -18.917 1.00 60.62 118 LYS A O 1
ATOM 976 N N . ILE A 1 119 ? -7.707 6.123 -20.325 1.00 51.03 119 ILE A N 1
ATOM 977 C CA . ILE A 1 119 ? -8.454 7.192 -19.647 1.00 51.03 119 ILE A CA 1
ATOM 978 C C . ILE A 1 119 ? -9.918 7.068 -20.059 1.00 51.03 119 ILE A C 1
ATOM 980 O O . ILE A 1 119 ? -10.142 6.773 -21.258 1.00 51.03 119 ILE A O 1
#

Sequence (119 aa):
VIVANDIKFLPKTKKLICVFNRFMWEDAEKGIFRKNKRIRSALVFDNVSKVKSKGINPKKKTKILEFLAIKTEIKDNYFDIRLIFSGDSILLVRAEEIDSSLEDFGKTWETGYKPRHKI

pLDDT: mean 91.69, std 8.58, range [51.03, 98.38]

Secondary structure (DSSP, 8-state):
-EEGGGEEEEGGGTEEEEEEEEE-HHHHTT-TTPPPEEEEEEEEE-SEEEEEEES--TT-TT-EE-EEEEEEEEETTEEEEEEEETTTEEEEEEESS--EEEEEEEEEEE-S-------

Radius of gyration: 15.33 Å; Cα contacts (8 Å, |Δi|>4): 264; chains: 1; bounding box: 37×29×42 Å

Nearest PDB structures (foldseek):
  5ljh-assembly1_A  TM=3.890E-01  e=2.367E+00  Homo sapiens
  5ljc-assembly1_A  TM=3.852E-01  e=2.640E+00  Homo sapiens
  5f58-assembly2_B  TM=2.736E-01  e=1.372E+00  Homo sapiens
  5lje-assembly1_A  TM=3.095E-01  e=2.944E+00  Homo sapiens

Solvent-accessible surface area (backbone atoms only — not comparable to full-atom values): 6736 Å² total; per-residue (Å²): 62,31,40,40,66,39,52,48,78,39,79,92,76,17,32,36,39,38,42,28,51,37,70,42,58,84,58,40,72,74,38,92,86,47,76,36,39,32,34,38,28,40,42,36,34,42,63,34,78,44,77,48,68,39,79,66,52,66,86,49,60,78,48,76,35,45,73,73,48,78,50,77,45,82,55,96,84,24,36,44,36,34,44,35,29,55,84,81,18,37,38,41,36,32,17,73,56,95,45,70,50,78,47,79,48,90,68,73,44,81,47,93,80,74,92,81,77,88,129

Foldseek 3Di:
DFFLLQWDQDQVQLKTKHKDQDKPPVQCVPDDPGFTKTFIKIKMWGQWNDKDKDPRDSVRRGDDWAFDDWDWDQDPQWIFIWGDTPPRIIMTTIGNDGDIDMDTDDDMDGDPDDDDDDD